Protein AF-A0A284VRH8-F1 (afdb_monomer)

pLDDT: mean 70.2, std 10.09, range [35.56, 86.25]

Mean predicted aligned error: 10.74 Å

Organism: NCBI:txid1392998

Solvent-accessible surface area (backbone atoms only — not comparable to full-atom values): 6875 Å² total; per-residue (Å²): 135,78,77,68,53,61,48,53,57,30,48,76,72,78,40,85,65,88,76,63,62,68,57,51,51,51,40,68,71,42,63,60,55,8,51,83,79,34,93,58,84,58,12,52,61,47,19,52,50,53,34,42,78,73,73,40,31,80,77,48,78,69,37,72,64,41,56,52,51,53,54,49,52,71,30,45,58,93,94,44,79,58,50,72,66,58,45,54,50,53,42,54,77,69,66,55,55,65,73,58,56,47,50,56,52,52,52,52,52,56,55,50,67,74,77,107

Sequence (116 aa):
MRLLEINWCAQKRGTSIRVDVDAVFSGGLLHDIGRSKTHGIDHAVKGAGIALENGLGEKIVNINEEKVVAHADNLVSGSRVGTMDELLLTLREKLFDEKIIKRFIELNNEINSMIC

InterPro domains:
  IPR003607 HD/PDEase domain [cd00077] (19-102)
  IPR006674 HD domain [PF01966] (14-68)
  IPR006675 HDIG domain [TIGR00277] (12-67)

Foldseek 3Di:
DPPPVPQVVQVVVVHGDDDDVVLVVVLVVQCQVLVVPDPDPCSNVSSLVVCVVVVNNVVRVPDLSNLVVVLQVLQDDPPDGHDLVVSLVVCVVVVHDVVVNVVNVVSVVVVVVVVD

Radius of gyration: 15.2 Å; Cα contacts (8 Å, |Δi|>4): 83; chains: 1; bounding box: 35×26×40 Å

Structure (mmCIF, N/CA/C/O backbone):
data_AF-A0A284VRH8-F1
#
_entry.id   AF-A0A284VRH8-F1
#
loop_
_atom_site.group_PDB
_atom_site.id
_atom_site.type_symbol
_atom_site.label_atom_id
_atom_site.label_alt_id
_atom_site.label_comp_id
_atom_site.label_asym_id
_atom_site.label_entity_id
_atom_site.label_seq_id
_atom_site.pdbx_PDB_ins_code
_atom_site.Cartn_x
_atom_site.Cartn_y
_atom_site.Cartn_z
_atom_site.occupancy
_atom_site.B_iso_or_equiv
_atom_site.auth_seq_id
_ato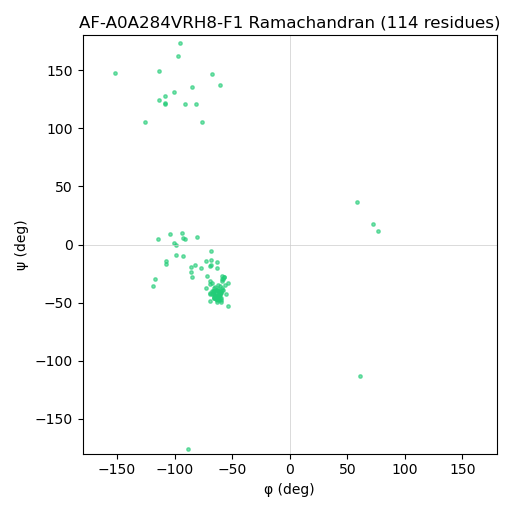m_site.auth_comp_id
_atom_site.auth_asym_id
_atom_site.auth_atom_id
_atom_site.pdbx_PDB_model_num
ATOM 1 N N . MET A 1 1 ? -2.422 12.516 -21.074 1.00 35.56 1 MET A N 1
ATOM 2 C CA . MET A 1 1 ? -2.430 11.037 -21.086 1.00 35.56 1 MET A CA 1
ATOM 3 C C . MET A 1 1 ? -0.990 10.559 -20.886 1.00 35.56 1 MET A C 1
ATOM 5 O O . MET A 1 1 ? -0.212 10.621 -21.822 1.00 35.56 1 MET A O 1
ATOM 9 N N . ARG A 1 2 ? -0.598 10.226 -19.644 1.00 44.06 2 ARG A N 1
ATOM 10 C CA . ARG A 1 2 ? 0.796 9.944 -19.213 1.00 44.06 2 ARG A CA 1
ATOM 11 C C . ARG A 1 2 ? 1.210 8.459 -19.305 1.00 44.06 2 ARG A C 1
ATOM 13 O O . ARG A 1 2 ? 2.313 8.108 -18.915 1.00 44.06 2 ARG A O 1
ATOM 20 N N . LEU A 1 3 ? 0.344 7.591 -19.834 1.00 43.62 3 LEU A N 1
ATOM 21 C CA . LEU A 1 3 ? 0.571 6.138 -19.903 1.00 43.62 3 LEU A CA 1
ATOM 22 C C . LEU A 1 3 ? 1.682 5.721 -20.893 1.00 43.62 3 LEU A C 1
ATOM 24 O O . LEU A 1 3 ? 2.220 4.627 -20.773 1.00 43.62 3 LEU A O 1
ATOM 28 N N . LEU A 1 4 ? 2.059 6.586 -21.845 1.00 46.09 4 LEU A N 1
ATOM 29 C CA . LEU A 1 4 ? 3.041 6.267 -22.893 1.00 46.09 4 LEU A CA 1
ATOM 30 C C 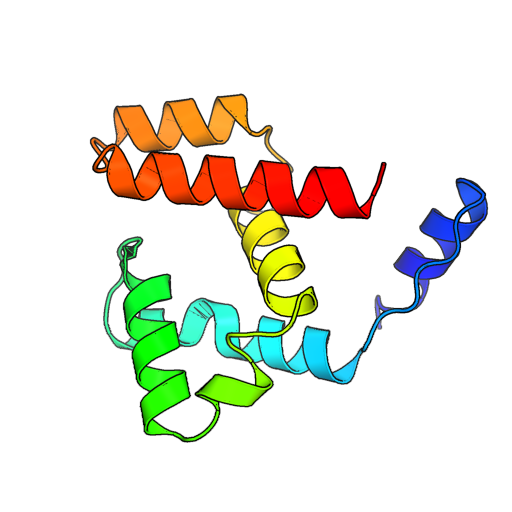. LEU A 1 4 ? 4.509 6.291 -22.422 1.00 46.09 4 LEU A C 1
ATOM 32 O O . LEU A 1 4 ? 5.349 5.670 -23.069 1.00 46.09 4 LEU A O 1
ATOM 36 N N . GLU A 1 5 ? 4.844 6.952 -21.308 1.00 57.81 5 GLU A N 1
ATOM 37 C CA . GLU A 1 5 ? 6.256 7.115 -20.919 1.00 57.81 5 GLU A CA 1
ATOM 38 C C . GLU A 1 5 ? 6.841 5.935 -20.135 1.00 57.81 5 GLU A C 1
ATOM 40 O O . GLU A 1 5 ? 8.034 5.670 -20.246 1.00 57.81 5 GLU A O 1
ATOM 45 N N . ILE A 1 6 ? 6.035 5.177 -19.384 1.00 61.59 6 ILE A N 1
ATOM 46 C CA . ILE A 1 6 ? 6.553 4.098 -18.520 1.00 61.59 6 ILE A CA 1
ATOM 47 C C . ILE A 1 6 ? 7.178 2.976 -19.357 1.00 61.59 6 ILE A C 1
ATOM 49 O O . ILE A 1 6 ? 8.294 2.540 -19.079 1.00 61.59 6 ILE A O 1
ATOM 53 N N . ASN A 1 7 ? 6.490 2.540 -20.416 1.00 59.91 7 ASN A N 1
ATOM 54 C CA . ASN A 1 7 ? 6.990 1.473 -21.284 1.00 59.91 7 ASN A CA 1
ATOM 55 C C . ASN A 1 7 ? 8.206 1.938 -22.106 1.00 59.91 7 ASN A C 1
ATOM 57 O O . ASN A 1 7 ? 9.147 1.181 -22.325 1.00 59.91 7 ASN A O 1
ATOM 61 N N . TRP A 1 8 ? 8.233 3.216 -22.491 1.00 63.22 8 TRP A N 1
ATOM 62 C CA . TRP A 1 8 ? 9.390 3.826 -23.145 1.00 63.22 8 TRP A CA 1
ATOM 63 C C . TRP A 1 8 ? 10.620 3.883 -22.217 1.00 63.22 8 TRP A C 1
ATOM 65 O O . TRP A 1 8 ? 11.724 3.508 -22.618 1.00 63.22 8 TRP A O 1
ATOM 75 N N . CYS A 1 9 ? 10.430 4.275 -20.953 1.00 64.06 9 CYS A N 1
ATOM 76 C CA . CYS A 1 9 ? 11.470 4.266 -19.920 1.00 64.06 9 CYS A CA 1
ATOM 77 C C . CYS A 1 9 ? 11.981 2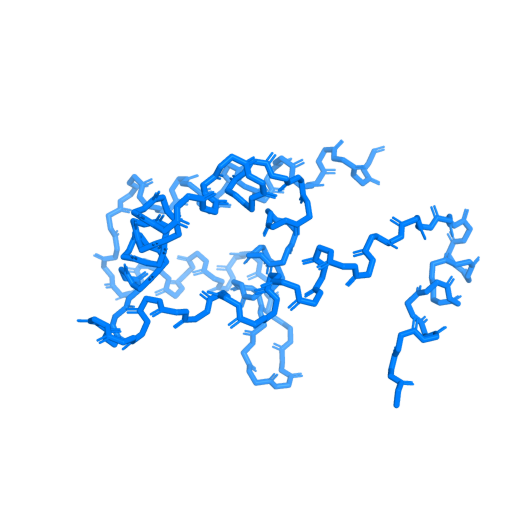.851 -19.609 1.00 64.06 9 CYS A C 1
ATOM 79 O O . CYS A 1 9 ? 13.184 2.665 -19.424 1.00 64.06 9 CYS A O 1
ATOM 81 N N . ALA A 1 10 ? 11.093 1.855 -19.581 1.00 65.25 10 ALA A N 1
ATOM 82 C CA . ALA A 1 10 ? 11.466 0.453 -19.422 1.00 65.25 10 ALA A CA 1
ATOM 83 C C . ALA A 1 10 ? 12.331 -0.037 -20.592 1.00 65.25 10 ALA A C 1
ATOM 85 O O . ALA A 1 10 ? 13.434 -0.543 -20.383 1.00 65.25 10 ALA A O 1
ATOM 86 N N . GLN A 1 11 ? 11.895 0.218 -21.831 1.00 68.69 11 GLN A N 1
ATOM 87 C CA . GLN A 1 11 ? 12.626 -0.187 -23.035 1.00 68.69 11 GLN A CA 1
ATOM 88 C C . GLN A 1 11 ? 14.034 0.415 -23.094 1.00 68.69 11 GLN A C 1
ATOM 90 O O . GLN A 1 11 ? 14.988 -0.276 -23.446 1.00 68.69 11 GLN A O 1
ATOM 95 N N . LYS A 1 12 ? 14.200 1.680 -22.682 1.00 74.81 12 LYS A N 1
ATOM 96 C CA . LYS A 1 12 ? 15.513 2.340 -22.547 1.00 74.81 12 LYS A CA 1
ATOM 97 C C . LYS A 1 12 ? 16.463 1.623 -21.578 1.00 74.81 12 LYS A C 1
ATOM 99 O O . LYS A 1 12 ? 17.674 1.747 -21.735 1.00 74.81 12 LYS A O 1
ATOM 104 N N . ARG A 1 13 ? 15.933 0.895 -20.591 1.00 73.31 13 ARG A N 1
ATOM 105 C CA . ARG A 1 13 ? 16.693 0.089 -19.619 1.00 73.31 13 ARG A CA 1
ATOM 106 C C . ARG A 1 13 ? 16.864 -1.374 -20.050 1.00 73.31 13 ARG A C 1
ATOM 108 O O . ARG A 1 13 ? 17.397 -2.164 -19.282 1.00 73.31 13 ARG A O 1
ATOM 115 N N . GLY A 1 14 ? 16.436 -1.734 -21.262 1.00 70.31 14 GLY A N 1
ATOM 116 C CA . GLY A 1 14 ? 16.512 -3.103 -21.776 1.00 70.31 14 GLY A CA 1
ATOM 117 C C . GLY A 1 14 ? 15.442 -4.040 -21.212 1.00 70.31 14 GLY A C 1
ATOM 118 O O . GLY A 1 14 ? 15.531 -5.248 -21.410 1.00 70.31 14 GLY A O 1
ATOM 119 N N . THR A 1 15 ? 14.429 -3.50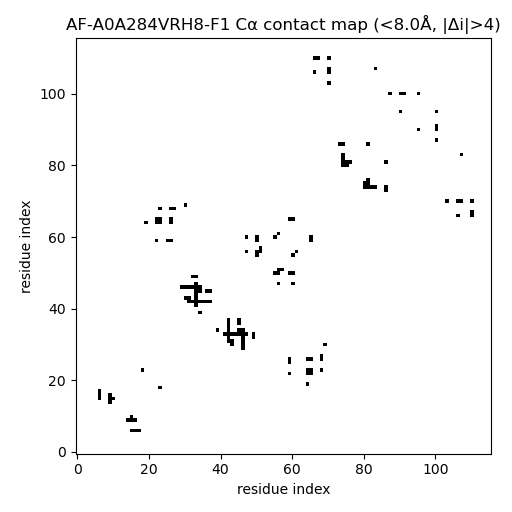7 -20.526 1.00 60.75 15 THR A N 1
ATOM 120 C CA . THR A 1 15 ? 13.324 -4.284 -19.962 1.00 60.75 15 THR A CA 1
ATOM 121 C C . THR A 1 15 ? 12.012 -3.947 -20.663 1.00 60.75 15 THR A C 1
ATOM 123 O O . THR A 1 15 ? 11.793 -2.838 -21.142 1.00 60.75 15 THR A O 1
ATOM 126 N N . SER A 1 16 ? 11.105 -4.917 -20.750 1.00 62.16 16 SER A N 1
ATOM 127 C CA . SER A 1 16 ? 9.733 -4.678 -21.201 1.00 62.16 16 SER A CA 1
ATOM 128 C C . SER A 1 16 ? 8.793 -4.915 -20.034 1.00 62.16 16 SER A C 1
ATOM 130 O O . SER A 1 16 ? 8.801 -6.007 -19.469 1.00 62.16 16 SER A O 1
ATOM 132 N N . ILE A 1 17 ? 7.976 -3.921 -19.694 1.00 64.75 17 ILE A N 1
ATOM 133 C CA . ILE A 1 17 ? 6.995 -4.046 -18.616 1.00 64.75 17 ILE A CA 1
ATOM 134 C C . ILE A 1 17 ? 5.616 -4.113 -19.263 1.00 64.75 17 ILE A C 1
ATOM 136 O O . ILE A 1 17 ? 5.211 -3.197 -19.982 1.00 64.75 17 ILE A O 1
ATOM 140 N N . ARG A 1 18 ? 4.891 -5.206 -19.021 1.00 61.41 18 ARG A N 1
ATOM 141 C CA . ARG A 1 18 ? 3.452 -5.239 -19.286 1.00 61.41 18 ARG A CA 1
ATOM 142 C C . ARG A 1 18 ? 2.755 -4.578 -18.109 1.00 61.41 18 ARG A C 1
ATOM 144 O O . ARG A 1 18 ? 2.917 -5.021 -16.981 1.00 61.41 18 ARG A O 1
ATOM 151 N N . VAL A 1 19 ? 2.016 -3.513 -18.392 1.00 64.75 19 VAL A N 1
ATOM 152 C CA . VAL A 1 19 ? 1.218 -2.797 -17.398 1.00 64.75 19 VAL A CA 1
ATOM 153 C C . VAL A 1 19 ? -0.244 -3.101 -17.677 1.00 64.75 19 VAL A C 1
ATOM 155 O O . VAL A 1 19 ? -0.725 -2.819 -18.777 1.00 64.75 19 VAL A O 1
ATOM 158 N N . ASP A 1 20 ? -0.938 -3.666 -16.694 1.00 67.88 20 ASP A N 1
ATOM 159 C CA . ASP A 1 20 ? -2.394 -3.755 -16.717 1.00 67.88 20 ASP A CA 1
ATOM 160 C C . ASP A 1 20 ? -2.976 -2.374 -16.379 1.00 67.88 20 ASP A C 1
ATOM 162 O O . ASP A 1 20 ? -2.907 -1.887 -15.248 1.00 67.88 20 ASP A O 1
ATOM 166 N N . VAL A 1 21 ? -3.489 -1.695 -17.404 1.00 63.09 21 VAL A N 1
ATOM 167 C CA . VAL A 1 21 ? -3.990 -0.320 -17.288 1.00 63.09 21 VAL A CA 1
ATOM 168 C C . VAL A 1 21 ? -5.274 -0.261 -16.459 1.00 63.09 21 VAL A C 1
ATOM 170 O O . VAL A 1 21 ? -5.481 0.723 -15.749 1.00 63.09 21 VAL A O 1
ATOM 173 N N . ASP A 1 22 ? -6.100 -1.306 -16.500 1.00 56.91 22 ASP A N 1
ATOM 174 C CA . ASP A 1 22 ? -7.356 -1.360 -15.753 1.00 56.91 22 ASP A CA 1
ATOM 175 C C . ASP A 1 22 ? -7.080 -1.545 -14.257 1.00 56.91 22 ASP A C 1
ATOM 177 O O . ASP A 1 22 ? -7.726 -0.906 -13.417 1.00 56.91 22 ASP A O 1
ATOM 181 N N . ALA A 1 23 ? -6.061 -2.340 -13.917 1.00 60.84 23 ALA A N 1
ATOM 182 C CA . ALA A 1 23 ? -5.565 -2.480 -12.552 1.00 60.84 23 ALA A CA 1
ATOM 183 C C . ALA A 1 23 ? -4.969 -1.168 -12.017 1.00 60.84 23 ALA A C 1
ATOM 185 O O . ALA A 1 23 ? -5.315 -0.744 -10.917 1.00 60.84 23 ALA A O 1
ATOM 186 N N . VAL A 1 24 ? -4.134 -0.474 -12.803 1.00 62.91 24 VAL A N 1
ATOM 187 C CA . VAL A 1 24 ? -3.567 0.834 -12.416 1.00 62.91 24 VAL A CA 1
ATOM 188 C C . VAL A 1 24 ? -4.664 1.876 -12.210 1.00 62.91 24 VAL A C 1
ATOM 190 O O . VAL A 1 24 ? -4.626 2.636 -11.243 1.00 62.91 24 VAL A O 1
ATOM 193 N N . PHE A 1 25 ? -5.652 1.916 -13.103 1.00 57.53 25 PHE A N 1
ATOM 194 C CA . PHE A 1 25 ? -6.778 2.835 -12.992 1.00 57.53 25 PHE A CA 1
ATOM 195 C C . PHE A 1 25 ? -7.621 2.548 -11.744 1.00 57.53 25 PHE A C 1
ATOM 197 O O . PHE A 1 25 ? -7.913 3.465 -10.975 1.00 57.53 25 PHE A O 1
ATOM 204 N N . SER A 1 26 ? -7.956 1.279 -11.504 1.00 58.56 26 SER A N 1
ATOM 205 C CA . SER A 1 26 ? -8.737 0.856 -10.338 1.00 58.56 26 SER A CA 1
ATOM 206 C C . SER A 1 26 ? -7.976 1.083 -9.029 1.00 58.56 26 SER A C 1
ATOM 208 O O . SER A 1 26 ? -8.542 1.623 -8.081 1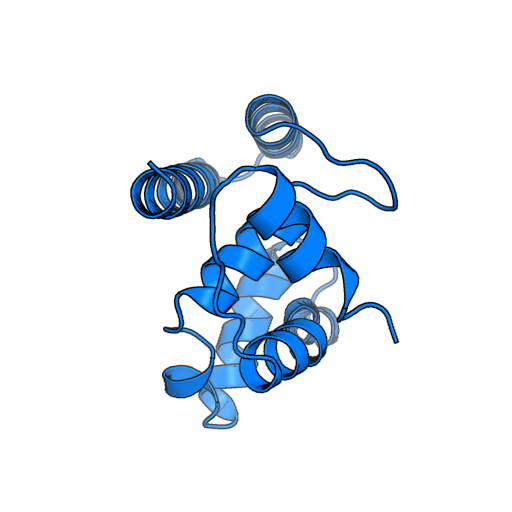.00 58.56 26 SER A O 1
ATOM 210 N N . GLY A 1 27 ? -6.682 0.753 -8.993 1.00 66.50 27 GLY A N 1
ATOM 211 C CA . GLY A 1 27 ? -5.799 0.995 -7.854 1.00 66.50 27 GLY A CA 1
ATOM 212 C C . GLY A 1 27 ? -5.658 2.485 -7.550 1.00 66.50 27 GLY A C 1
ATOM 213 O O . GLY A 1 27 ? -5.867 2.901 -6.418 1.00 66.50 27 GLY A O 1
ATOM 214 N N . GLY A 1 28 ? -5.424 3.325 -8.562 1.00 63.03 28 GLY A N 1
ATOM 215 C CA . GLY A 1 28 ? -5.370 4.778 -8.388 1.00 63.03 28 GLY A CA 1
ATOM 216 C C . GLY A 1 28 ? -6.689 5.377 -7.885 1.00 63.03 28 GLY A C 1
ATOM 217 O O . GLY A 1 28 ? -6.669 6.247 -7.017 1.00 63.03 28 GLY A O 1
ATOM 218 N N . LEU A 1 29 ? -7.833 4.890 -8.377 1.00 58.59 29 LEU A N 1
ATOM 219 C CA . LEU A 1 29 ? -9.155 5.349 -7.944 1.00 58.59 29 LEU A CA 1
ATOM 220 C C . LEU A 1 29 ? -9.465 4.966 -6.488 1.00 58.59 29 LEU A C 1
ATOM 222 O O . LEU A 1 29 ? -10.161 5.708 -5.796 1.00 58.59 29 LEU A O 1
ATOM 226 N N . LEU A 1 30 ? -8.969 3.813 -6.032 1.00 65.00 30 LEU A N 1
ATOM 227 C CA . LEU A 1 30 ? -9.367 3.212 -4.759 1.00 65.00 30 LEU A CA 1
ATOM 228 C C . LEU A 1 30 ? -8.308 3.287 -3.654 1.00 65.00 30 LEU A C 1
ATOM 230 O O . LEU A 1 30 ? -8.685 3.090 -2.501 1.00 65.00 30 LEU A O 1
ATOM 234 N N . HIS A 1 31 ? -7.038 3.601 -3.952 1.00 73.69 31 HIS A N 1
ATOM 235 C CA . HIS A 1 31 ? -5.940 3.550 -2.965 1.00 73.69 31 HIS A CA 1
ATOM 236 C C . HIS A 1 31 ? -6.231 4.367 -1.696 1.00 73.69 31 HIS A C 1
ATOM 238 O O . HIS A 1 31 ? -5.888 3.957 -0.591 1.00 73.69 31 HIS A O 1
ATOM 244 N N . ASP A 1 32 ? -6.963 5.470 -1.848 1.00 75.88 32 ASP A N 1
ATOM 245 C CA . ASP A 1 32 ? -7.311 6.389 -0.769 1.00 75.88 32 ASP A CA 1
ATOM 246 C C . ASP A 1 32 ? -8.769 6.259 -0.280 1.00 75.88 32 ASP A C 1
ATOM 248 O O . ASP A 1 32 ? -9.223 7.065 0.534 1.00 75.88 32 ASP A O 1
ATOM 252 N N . ILE A 1 33 ? -9.539 5.246 -0.707 1.00 73.25 33 ILE A N 1
ATOM 253 C CA . ILE A 1 33 ? -10.971 5.119 -0.350 1.00 73.25 33 ILE A CA 1
ATOM 254 C C . ILE A 1 33 ? -11.209 5.041 1.166 1.00 73.25 33 ILE A C 1
ATOM 256 O O . ILE A 1 33 ? -12.225 5.524 1.679 1.00 73.25 33 ILE A O 1
ATOM 260 N N . GLY A 1 34 ? -10.249 4.504 1.922 1.00 78.81 34 GLY A N 1
ATOM 261 C CA . GLY A 1 34 ? -10.316 4.474 3.380 1.00 78.81 34 GLY A CA 1
ATOM 262 C C . GLY A 1 34 ? -10.194 5.844 4.047 1.00 78.81 34 GLY A C 1
ATOM 263 O O . GLY A 1 34 ? -10.580 5.973 5.212 1.00 78.81 34 GLY A O 1
ATOM 264 N N . ARG A 1 35 ? -9.768 6.890 3.319 1.00 81.94 35 ARG A N 1
ATOM 265 C CA . ARG A 1 35 ? -9.782 8.274 3.818 1.00 81.94 35 ARG A CA 1
ATOM 266 C C . ARG A 1 35 ? -11.186 8.787 4.120 1.00 81.94 35 ARG A C 1
ATOM 268 O O . ARG A 1 35 ? -11.355 9.672 4.950 1.00 81.94 35 ARG A O 1
ATOM 275 N N . SER A 1 36 ? -12.208 8.159 3.535 1.00 82.12 36 SER A N 1
ATOM 276 C CA . SER A 1 36 ? -13.614 8.393 3.890 1.00 82.12 36 SER A CA 1
ATOM 277 C C . SER A 1 36 ? -13.965 8.003 5.336 1.00 82.12 36 SER A C 1
ATOM 279 O O . SER A 1 36 ? -15.026 8.386 5.830 1.00 82.12 36 SER A O 1
ATOM 281 N N . LYS A 1 37 ? -13.106 7.230 6.019 1.00 85.06 37 LYS A N 1
ATOM 282 C CA . LYS A 1 37 ? -13.318 6.744 7.394 1.00 85.06 37 LYS A CA 1
ATOM 283 C C . LYS A 1 37 ? -12.284 7.255 8.391 1.00 85.06 37 LYS A C 1
ATOM 285 O O . LYS A 1 37 ? -12.605 7.377 9.568 1.00 85.06 37 LYS A O 1
ATOM 290 N N . THR A 1 38 ? -11.062 7.528 7.949 1.00 84.38 38 THR A N 1
ATOM 291 C CA . THR A 1 38 ? -9.957 7.959 8.815 1.00 84.38 38 THR A CA 1
ATOM 292 C C . THR A 1 38 ? -8.969 8.821 8.041 1.00 84.38 38 THR A C 1
ATOM 294 O O . THR A 1 38 ? -8.743 8.604 6.861 1.00 84.38 38 THR A O 1
ATOM 297 N N . HIS A 1 39 ? -8.336 9.778 8.711 1.00 81.62 39 HIS A N 1
ATOM 298 C CA . HIS A 1 39 ? -7.281 10.604 8.115 1.00 81.62 39 HIS A CA 1
ATOM 299 C C . HIS A 1 39 ? -5.869 10.103 8.482 1.00 81.62 39 HIS A C 1
ATOM 301 O O . HIS A 1 39 ? -4.878 10.702 8.066 1.00 81.62 39 HIS A O 1
ATOM 307 N N . GLY A 1 40 ? -5.777 9.024 9.271 1.00 76.31 40 GLY A N 1
ATOM 308 C CA . GLY A 1 40 ? -4.530 8.384 9.694 1.00 76.31 40 GLY A CA 1
ATOM 309 C C . GLY A 1 40 ? -4.040 7.317 8.714 1.00 76.31 40 GLY A C 1
ATOM 310 O O . GLY A 1 40 ? -4.621 7.104 7.652 1.00 76.31 40 GLY A O 1
ATOM 311 N N . ILE A 1 41 ? -2.955 6.615 9.056 1.00 73.81 41 ILE A N 1
ATOM 312 C CA . ILE A 1 41 ? -2.389 5.565 8.181 1.00 73.81 41 ILE A CA 1
ATOM 313 C C . I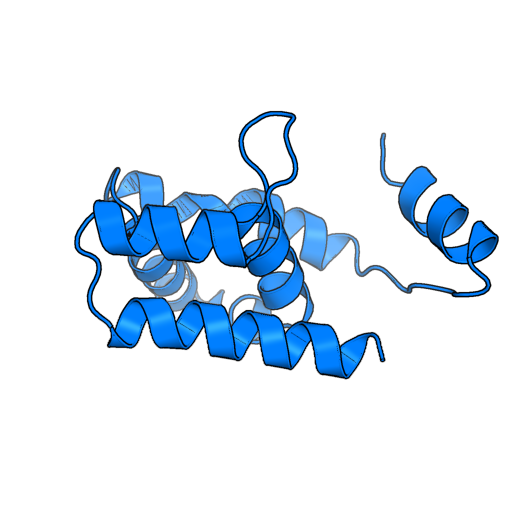LE A 1 41 ? -3.300 4.341 8.059 1.00 73.81 41 ILE A C 1
ATOM 315 O O . ILE A 1 41 ? -3.140 3.518 7.164 1.00 73.81 41 ILE A O 1
ATOM 319 N N . ASP A 1 42 ? -4.246 4.203 8.985 1.00 76.69 42 ASP A N 1
ATOM 320 C CA . ASP A 1 42 ? -5.219 3.123 9.015 1.00 76.69 42 ASP A CA 1
ATOM 321 C C . ASP A 1 42 ? -6.221 3.215 7.855 1.00 76.69 42 ASP A C 1
ATOM 323 O O . ASP A 1 42 ? -6.991 2.275 7.653 1.00 76.69 42 ASP A O 1
ATOM 327 N N . HIS A 1 43 ? -6.175 4.285 7.046 1.00 78.75 43 HIS A N 1
ATOM 328 C CA . HIS A 1 43 ? -6.961 4.405 5.820 1.00 78.75 43 HIS A CA 1
ATOM 329 C C . HIS A 1 43 ? -6.693 3.239 4.867 1.00 78.75 43 HIS A C 1
ATOM 331 O O . HIS A 1 43 ? -7.639 2.751 4.269 1.00 78.75 43 HIS A O 1
ATOM 337 N N . ALA A 1 44 ? -5.473 2.704 4.790 1.00 73.31 44 ALA A N 1
ATOM 338 C CA . ALA A 1 44 ? -5.205 1.523 3.968 1.00 73.31 44 ALA A CA 1
ATOM 339 C C . ALA A 1 44 ? -6.006 0.298 4.456 1.00 73.31 44 ALA A C 1
ATOM 341 O O . ALA A 1 44 ? -6.665 -0.389 3.679 1.00 73.31 44 ALA A O 1
ATOM 342 N N . VAL A 1 45 ? -6.039 0.066 5.775 1.00 77.00 45 VAL A N 1
ATOM 343 C CA . VAL A 1 45 ? -6.775 -1.057 6.386 1.00 77.00 45 VAL A CA 1
ATOM 344 C C . VAL A 1 45 ? -8.288 -0.865 6.260 1.00 77.00 45 VAL A C 1
ATOM 346 O O . VAL A 1 45 ? -9.013 -1.804 5.935 1.00 77.00 45 VAL A O 1
ATOM 349 N N . LYS A 1 46 ? -8.783 0.357 6.494 1.00 79.88 46 LYS A N 1
ATOM 350 C CA . LYS A 1 46 ? -10.200 0.697 6.301 1.00 79.88 46 LYS A CA 1
ATOM 351 C C . LYS A 1 46 ? -10.601 0.616 4.830 1.00 79.88 46 LYS A C 1
ATOM 353 O O . LYS A 1 46 ? -11.694 0.146 4.538 1.00 79.88 46 LYS A O 1
ATOM 358 N N . GLY A 1 47 ? -9.717 1.025 3.925 1.00 79.81 47 GLY A N 1
ATOM 359 C CA . GLY A 1 47 ? -9.900 0.953 2.481 1.00 79.81 47 GLY A CA 1
ATOM 360 C C . GLY A 1 47 ? -10.029 -0.486 1.997 1.00 79.81 47 GLY A C 1
ATOM 361 O O . GLY A 1 47 ? -10.997 -0.803 1.311 1.00 79.81 47 GLY A O 1
ATOM 362 N N . ALA A 1 48 ? -9.145 -1.378 2.455 1.00 76.19 48 ALA A N 1
ATOM 363 C CA . ALA A 1 48 ? -9.237 -2.812 2.179 1.00 76.19 48 ALA A CA 1
ATOM 364 C C . ALA A 1 48 ? -10.553 -3.425 2.698 1.00 76.19 48 ALA A C 1
ATOM 366 O O . ALA A 1 48 ? -11.193 -4.207 1.998 1.00 76.19 48 ALA A O 1
ATOM 367 N N . GLY A 1 49 ? -10.999 -3.026 3.896 1.00 76.88 49 GLY A N 1
ATOM 368 C CA . GLY A 1 49 ? -12.304 -3.423 4.438 1.00 76.88 49 GLY A CA 1
ATOM 369 C C . GLY A 1 49 ? -13.474 -2.988 3.549 1.00 76.88 49 GLY A C 1
ATOM 370 O O . GLY A 1 49 ? -14.311 -3.813 3.196 1.00 76.88 49 GLY A O 1
ATOM 371 N N . ILE A 1 50 ? -13.489 -1.725 3.107 1.00 76.31 50 ILE A N 1
ATOM 372 C CA . ILE A 1 50 ? -14.510 -1.196 2.186 1.00 76.31 50 ILE A CA 1
ATOM 373 C C . ILE A 1 50 ? -14.484 -1.953 0.851 1.00 76.31 50 ILE A C 1
ATOM 375 O O . ILE A 1 50 ? -15.539 -2.292 0.317 1.00 76.31 50 ILE A O 1
ATOM 379 N N . ALA A 1 51 ? -13.301 -2.247 0.310 1.00 73.81 51 ALA A N 1
ATOM 380 C CA . ALA A 1 51 ? -13.170 -3.013 -0.925 1.00 73.81 51 ALA A CA 1
ATOM 381 C C . ALA A 1 51 ? -13.759 -4.428 -0.777 1.00 73.81 51 ALA A C 1
ATOM 383 O O . ALA A 1 51 ? -14.519 -4.872 -1.637 1.00 73.81 51 ALA A O 1
ATOM 384 N N . LEU A 1 52 ? -13.478 -5.116 0.332 1.00 74.56 52 LEU A N 1
ATOM 385 C CA . LEU A 1 52 ? -14.051 -6.431 0.637 1.00 74.56 52 LEU A CA 1
ATOM 386 C C . LEU A 1 52 ? -15.580 -6.376 0.767 1.00 74.56 52 LEU A C 1
ATOM 388 O O . LEU A 1 52 ? -16.270 -7.169 0.128 1.00 74.56 52 LEU A O 1
ATOM 392 N N . GLU A 1 53 ? -16.107 -5.415 1.529 1.00 79.25 53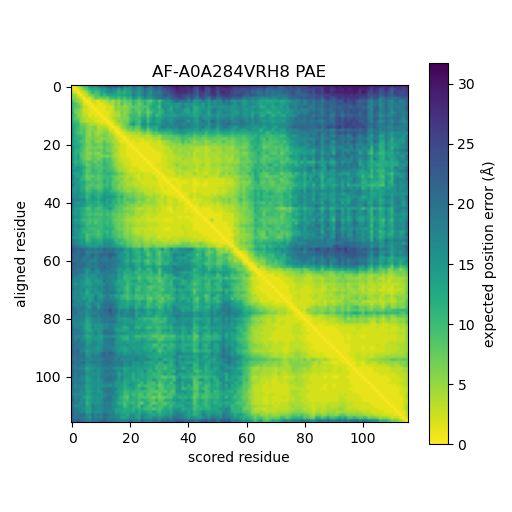 GLU A N 1
ATOM 393 C CA . GLU A 1 53 ? -17.552 -5.221 1.735 1.00 79.25 53 GLU A CA 1
ATOM 394 C C . GLU A 1 53 ? -18.313 -4.973 0.424 1.00 79.25 53 GLU A C 1
ATOM 396 O O . GLU A 1 53 ? -19.465 -5.378 0.290 1.00 79.25 53 GLU A O 1
ATOM 401 N N . ASN A 1 54 ? -17.665 -4.349 -0.562 1.00 74.56 54 ASN A N 1
ATOM 402 C CA . ASN A 1 54 ? -18.252 -4.056 -1.871 1.00 74.56 54 ASN A CA 1
ATOM 403 C C . ASN A 1 54 ? -17.964 -5.138 -2.931 1.00 74.56 54 ASN A C 1
ATOM 405 O O . ASN A 1 54 ? -18.224 -4.923 -4.114 1.00 74.56 54 ASN A O 1
ATOM 409 N N . GLY A 1 55 ? -17.418 -6.297 -2.539 1.00 73.81 55 GLY A N 1
ATOM 410 C CA . GLY A 1 55 ? -17.119 -7.400 -3.461 1.00 73.81 55 GLY A CA 1
ATOM 411 C C . GLY A 1 55 ? -15.924 -7.146 -4.389 1.00 73.81 55 GLY A C 1
ATOM 412 O O . GLY A 1 55 ? -15.764 -7.832 -5.395 1.00 73.81 55 GLY A O 1
ATOM 413 N N . LEU A 1 56 ? -15.076 -6.168 -4.060 1.00 66.81 56 LEU A N 1
ATOM 414 C CA . LEU A 1 56 ? -13.864 -5.807 -4.806 1.00 66.81 56 LEU A CA 1
ATOM 415 C C . LEU A 1 56 ? -12.610 -6.531 -4.277 1.00 66.81 56 LEU A C 1
ATOM 417 O O . LEU A 1 56 ? -11.560 -6.495 -4.916 1.00 66.81 56 LEU A O 1
ATOM 421 N N . GLY A 1 57 ? -12.723 -7.204 -3.127 1.00 58.84 57 GLY A N 1
ATOM 422 C CA . GLY A 1 57 ? -11.610 -7.787 -2.373 1.00 58.84 57 GLY A CA 1
ATOM 423 C C . GLY A 1 57 ? -10.705 -8.731 -3.164 1.00 58.84 57 GLY A C 1
ATOM 424 O O . GLY A 1 57 ? -9.504 -8.514 -3.219 1.00 58.84 57 GLY A O 1
ATOM 425 N N . GLU A 1 58 ? -11.245 -9.748 -3.835 1.00 57.06 58 GLU A N 1
ATOM 426 C CA . GLU A 1 58 ? -10.394 -10.720 -4.545 1.00 57.06 58 GLU A CA 1
ATOM 427 C C . GLU A 1 58 ? -9.736 -10.155 -5.809 1.00 57.06 58 GLU A C 1
ATOM 429 O O . GLU A 1 58 ? -8.666 -10.612 -6.205 1.00 57.06 58 GLU A O 1
ATOM 434 N N . LYS A 1 59 ? -10.357 -9.151 -6.437 1.00 54.78 59 LYS A N 1
ATOM 435 C CA . LYS A 1 59 ? -9.889 -8.571 -7.702 1.00 54.78 59 LYS A CA 1
ATOM 436 C C . LYS A 1 59 ? -8.844 -7.473 -7.515 1.00 54.78 59 LYS A C 1
ATOM 438 O O . LYS A 1 59 ? -8.106 -7.198 -8.452 1.00 54.78 59 LYS A O 1
ATOM 443 N N . ILE A 1 60 ? -8.825 -6.833 -6.346 1.00 56.38 60 ILE A N 1
ATOM 444 C CA . ILE A 1 60 ? -8.014 -5.636 -6.086 1.00 56.38 60 ILE A CA 1
ATOM 445 C C . ILE A 1 60 ? -6.998 -5.871 -4.966 1.00 56.38 60 ILE A C 1
ATOM 447 O O . ILE A 1 60 ? -5.883 -5.398 -5.102 1.00 56.38 60 ILE A O 1
ATOM 451 N N . VAL A 1 61 ? -7.331 -6.653 -3.929 1.00 56.38 61 VAL A N 1
ATOM 452 C CA . VAL A 1 61 ? -6.474 -6.830 -2.733 1.00 56.38 61 VAL A CA 1
ATOM 453 C C . VAL A 1 61 ? -5.357 -7.872 -2.937 1.00 56.38 61 VAL A C 1
ATOM 455 O O . VAL A 1 61 ? -4.399 -7.946 -2.172 1.00 56.38 61 VAL A O 1
ATOM 458 N N . ASN A 1 62 ? -5.480 -8.725 -3.959 1.00 56.88 62 ASN A N 1
ATOM 459 C CA . ASN A 1 62 ? -4.555 -9.842 -4.210 1.00 56.88 62 ASN A CA 1
ATOM 460 C C . ASN A 1 62 ? -3.740 -9.708 -5.503 1.00 56.88 62 ASN A C 1
ATOM 462 O O . ASN A 1 62 ? -3.008 -10.632 -5.859 1.00 56.88 62 ASN A O 1
ATOM 466 N N . ILE A 1 63 ? -3.857 -8.589 -6.218 1.00 60.84 63 ILE A N 1
ATOM 467 C CA . ILE A 1 63 ? -3.105 -8.370 -7.456 1.00 60.84 63 ILE A CA 1
ATOM 468 C C . ILE A 1 63 ? -1.712 -7.814 -7.136 1.00 60.84 63 ILE A C 1
ATOM 470 O O . ILE A 1 63 ? -1.555 -6.912 -6.311 1.00 60.84 63 ILE A O 1
ATOM 474 N N . ASN A 1 64 ? -0.684 -8.348 -7.800 1.00 60.00 64 ASN A N 1
ATOM 475 C CA . ASN A 1 64 ? 0.701 -7.879 -7.657 1.00 60.00 64 ASN A CA 1
ATOM 476 C C . ASN A 1 64 ? 0.816 -6.378 -7.982 1.00 60.00 64 ASN A C 1
ATOM 478 O O . ASN A 1 64 ? 1.656 -5.667 -7.442 1.00 60.00 64 ASN A O 1
ATOM 482 N N . GLU A 1 65 ? -0.072 -5.878 -8.832 1.00 63.25 65 GLU A N 1
ATOM 483 C CA . GLU A 1 65 ? -0.184 -4.492 -9.256 1.00 63.25 65 GLU A CA 1
ATOM 484 C C . GLU A 1 65 ? -0.602 -3.554 -8.113 1.00 63.25 65 GLU A C 1
ATOM 486 O O . GLU A 1 65 ? -0.041 -2.466 -7.995 1.00 63.25 65 GLU A O 1
ATOM 491 N N . GLU A 1 66 ? -1.524 -3.958 -7.232 1.00 67.50 66 GLU A N 1
ATOM 492 C CA . GLU A 1 66 ? -1.894 -3.157 -6.052 1.00 67.50 66 GLU A CA 1
ATOM 493 C C . GLU A 1 66 ? -0.712 -3.064 -5.087 1.00 67.50 66 GLU A C 1
ATOM 495 O O . GLU A 1 66 ? -0.408 -1.986 -4.581 1.00 67.50 66 GLU A O 1
ATOM 500 N N . LYS A 1 67 ? 0.031 -4.161 -4.911 1.00 68.44 67 LYS A N 1
ATOM 501 C CA . LYS A 1 67 ? 1.264 -4.174 -4.114 1.00 68.44 67 LYS A CA 1
ATOM 502 C C . LYS A 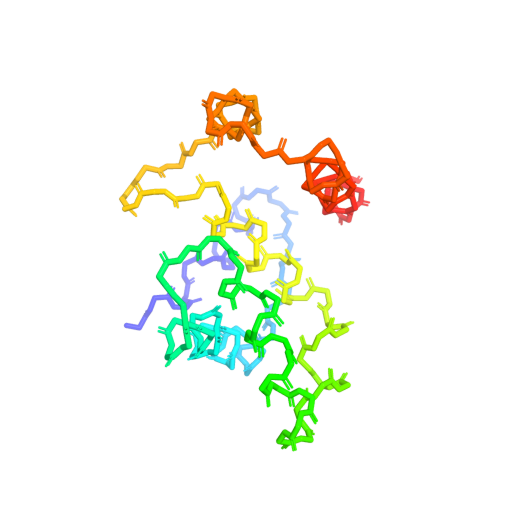1 67 ? 2.313 -3.210 -4.669 1.00 68.44 67 LYS A C 1
ATOM 504 O O . LYS A 1 67 ? 2.939 -2.487 -3.895 1.00 68.44 67 LYS A O 1
ATOM 509 N N . VAL A 1 68 ? 2.470 -3.150 -5.994 1.00 67.88 68 VAL A N 1
ATOM 510 C CA . VAL A 1 68 ? 3.360 -2.189 -6.669 1.00 67.88 68 VAL A CA 1
ATOM 511 C C . VAL A 1 68 ? 2.882 -0.750 -6.456 1.00 67.88 68 VAL A C 1
ATOM 513 O O . VAL A 1 68 ? 3.697 0.115 -6.139 1.00 67.88 68 VAL A O 1
ATOM 516 N N . VAL A 1 69 ? 1.580 -0.480 -6.594 1.00 73.12 69 VAL A N 1
ATOM 517 C CA . VAL A 1 69 ? 1.005 0.863 -6.393 1.00 73.12 69 VAL A CA 1
ATOM 518 C C . VAL A 1 69 ? 1.132 1.305 -4.937 1.00 73.12 69 VAL A C 1
ATOM 520 O O . VAL A 1 69 ? 1.593 2.414 -4.688 1.00 73.12 69 VAL A O 1
ATOM 523 N N . ALA A 1 70 ? 0.809 0.437 -3.979 1.00 73.31 70 ALA A N 1
ATOM 524 C CA . ALA A 1 70 ? 0.971 0.704 -2.555 1.00 73.31 70 ALA A CA 1
ATOM 525 C C . ALA A 1 70 ? 2.444 0.944 -2.202 1.00 73.31 70 ALA A C 1
ATOM 527 O O . ALA A 1 70 ? 2.764 1.873 -1.468 1.00 73.31 70 ALA A O 1
ATOM 528 N N . HIS A 1 71 ? 3.366 0.148 -2.749 1.00 71.38 71 HIS A N 1
ATOM 529 C CA . HIS A 1 71 ? 4.795 0.357 -2.534 1.00 71.38 71 HIS A CA 1
ATOM 530 C C . HIS A 1 71 ? 5.287 1.687 -3.128 1.00 71.38 71 HIS A C 1
ATOM 532 O O . HIS A 1 71 ? 6.066 2.387 -2.484 1.00 71.38 71 HIS A O 1
ATOM 538 N N . ALA A 1 72 ? 4.797 2.071 -4.310 1.00 70.62 72 ALA A N 1
ATOM 539 C CA . ALA A 1 72 ? 5.103 3.362 -4.916 1.00 70.62 72 ALA A CA 1
ATOM 540 C C . ALA A 1 72 ? 4.536 4.534 -4.097 1.00 70.62 72 ALA A C 1
ATOM 542 O O . ALA A 1 72 ? 5.263 5.487 -3.838 1.00 70.62 72 ALA A O 1
ATOM 543 N N . ASP A 1 73 ? 3.282 4.451 -3.648 1.00 75.00 73 ASP A N 1
ATOM 544 C CA . ASP A 1 73 ? 2.644 5.470 -2.804 1.00 75.00 73 ASP A CA 1
ATOM 545 C C . ASP A 1 73 ? 3.390 5.651 -1.475 1.00 75.00 73 ASP A C 1
ATOM 547 O O . ASP A 1 73 ? 3.730 6.765 -1.085 1.00 75.00 73 ASP A O 1
ATOM 551 N N . ASN A 1 74 ? 3.788 4.541 -0.846 1.00 76.06 74 ASN A N 1
ATOM 552 C CA . ASN A 1 74 ? 4.574 4.547 0.388 1.00 76.06 74 ASN A CA 1
ATOM 553 C C . ASN A 1 74 ? 5.910 5.298 0.257 1.00 76.06 74 ASN A C 1
ATOM 555 O O . ASN A 1 74 ? 6.415 5.835 1.244 1.00 76.06 74 ASN A O 1
ATOM 559 N N . LEU A 1 75 ? 6.500 5.320 -0.941 1.00 73.06 75 LEU A N 1
ATOM 560 C CA . LEU A 1 75 ? 7.783 5.966 -1.212 1.00 73.06 75 LEU A CA 1
ATOM 561 C C . LEU A 1 75 ? 7.636 7.361 -1.831 1.00 73.06 75 LEU A C 1
ATOM 563 O O . LEU A 1 75 ? 8.633 8.072 -1.941 1.00 73.06 75 LEU A O 1
ATOM 567 N N . VAL A 1 76 ? 6.439 7.792 -2.231 1.00 72.94 76 VAL A N 1
ATOM 568 C CA . VAL A 1 76 ? 6.229 9.082 -2.900 1.00 72.94 76 VAL A CA 1
ATOM 569 C C . VAL A 1 76 ? 5.519 10.061 -1.970 1.00 72.94 76 VAL A C 1
ATOM 571 O O . VAL A 1 76 ? 4.456 9.802 -1.426 1.00 72.94 76 VAL A O 1
ATOM 574 N N . SER A 1 77 ? 6.098 11.251 -1.815 1.00 65.75 77 SER A N 1
ATOM 575 C CA . SER A 1 77 ? 5.493 12.356 -1.072 1.00 65.75 77 SER A CA 1
ATOM 576 C C . SER A 1 77 ? 5.434 13.594 -1.961 1.00 65.75 77 SER A C 1
ATOM 578 O O . SER A 1 77 ? 6.453 14.229 -2.251 1.00 65.75 77 SER A O 1
ATOM 580 N N . GLY A 1 78 ? 4.232 13.924 -2.445 1.00 69.81 78 GLY A N 1
ATOM 581 C CA . GLY A 1 78 ? 4.037 14.993 -3.425 1.00 69.81 78 GLY A CA 1
ATOM 582 C C . GLY A 1 78 ? 4.786 14.697 -4.727 1.00 69.81 78 GLY A C 1
ATOM 583 O O . GLY A 1 78 ? 4.447 13.762 -5.443 1.00 69.81 78 GLY A O 1
ATOM 584 N N . SER A 1 79 ? 5.810 15.494 -5.038 1.00 67.31 79 SER A N 1
ATOM 585 C CA . SER A 1 79 ? 6.682 15.298 -6.207 1.00 67.31 79 SER A CA 1
ATOM 586 C C . SER A 1 79 ? 8.024 14.629 -5.880 1.00 67.31 79 SER A C 1
ATOM 588 O O . SER A 1 79 ? 8.864 14.495 -6.769 1.00 67.31 79 SER A O 1
ATOM 590 N N . ARG A 1 80 ? 8.270 14.260 -4.616 1.00 72.69 80 ARG A N 1
ATOM 591 C CA . ARG A 1 80 ? 9.535 13.669 -4.161 1.00 72.69 80 ARG A CA 1
ATOM 592 C C . ARG A 1 80 ? 9.396 12.155 -4.028 1.00 72.69 80 ARG A C 1
ATOM 594 O O . ARG A 1 80 ? 8.479 11.684 -3.365 1.00 72.69 80 ARG A O 1
ATOM 601 N N . VAL A 1 81 ? 10.345 11.418 -4.599 1.00 76.06 81 VAL A N 1
ATOM 602 C CA . VAL A 1 81 ? 10.539 9.984 -4.340 1.00 76.06 81 VAL A CA 1
ATOM 603 C C . VAL A 1 81 ? 11.534 9.852 -3.186 1.00 76.06 81 VAL A C 1
ATOM 605 O O . VAL A 1 81 ? 12.642 10.381 -3.274 1.00 76.06 81 VAL A O 1
ATOM 608 N N . GLY A 1 82 ? 11.121 9.219 -2.095 1.00 74.69 82 GLY A N 1
ATOM 609 C CA . GLY A 1 82 ? 11.945 8.907 -0.932 1.00 74.69 82 GLY A CA 1
ATOM 610 C C . GLY A 1 82 ? 12.522 7.494 -0.983 1.00 74.69 82 GLY A C 1
ATOM 611 O O . GLY A 1 82 ? 12.198 6.697 -1.865 1.00 74.69 82 GLY A O 1
ATOM 612 N N . THR A 1 83 ? 13.398 7.186 -0.029 1.00 84.06 83 THR A N 1
ATOM 613 C CA . THR A 1 83 ? 13.986 5.846 0.115 1.00 84.06 83 THR A CA 1
ATOM 614 C C . THR A 1 83 ? 13.241 5.015 1.156 1.00 84.06 83 THR A C 1
ATOM 616 O O . THR A 1 83 ? 12.529 5.542 2.013 1.00 84.06 83 THR A O 1
ATOM 619 N N . MET A 1 84 ? 13.444 3.697 1.115 1.00 83.62 84 MET A N 1
ATOM 620 C CA . MET A 1 84 ? 12.905 2.800 2.136 1.00 83.62 84 MET A CA 1
ATOM 621 C C . MET A 1 84 ? 13.417 3.163 3.539 1.00 83.62 84 MET A C 1
ATOM 623 O O . MET A 1 84 ? 12.649 3.142 4.495 1.00 83.62 84 MET A O 1
ATOM 627 N N . ASP A 1 85 ? 14.680 3.574 3.669 1.00 85.81 85 ASP A N 1
ATOM 628 C CA . ASP A 1 85 ? 15.249 3.992 4.955 1.00 85.81 85 ASP A CA 1
ATOM 629 C C . ASP A 1 85 ? 14.592 5.269 5.494 1.00 85.81 85 ASP A C 1
ATOM 631 O O . ASP A 1 85 ? 14.256 5.340 6.677 1.00 85.81 85 ASP A O 1
ATOM 635 N N . GLU A 1 86 ? 14.343 6.259 4.631 1.00 81.06 86 GLU A N 1
ATOM 636 C CA . GLU A 1 86 ? 13.617 7.483 4.998 1.00 81.06 86 GLU A CA 1
ATOM 637 C C . GLU A 1 86 ? 12.187 7.178 5.465 1.00 81.06 86 GLU A C 1
ATOM 639 O O . GLU A 1 86 ? 11.706 7.754 6.448 1.00 81.06 86 GLU A O 1
ATOM 644 N N . LEU A 1 87 ? 11.509 6.249 4.785 1.00 78.94 87 LEU A N 1
ATOM 645 C CA . LEU A 1 87 ? 10.182 5.787 5.173 1.00 78.94 87 LEU A CA 1
ATOM 646 C C . LEU A 1 87 ? 10.215 5.096 6.543 1.00 78.94 87 LEU A C 1
ATOM 648 O O . LEU A 1 87 ? 9.417 5.433 7.415 1.00 78.94 87 LEU A O 1
ATOM 652 N N . LEU A 1 88 ? 11.157 4.176 6.768 1.00 84.56 88 LEU A N 1
ATOM 653 C CA . LEU A 1 88 ? 11.297 3.462 8.041 1.00 84.56 88 LEU A CA 1
ATOM 654 C C . LEU A 1 88 ? 11.620 4.404 9.207 1.00 84.56 88 LEU A C 1
ATOM 656 O O . LEU A 1 88 ? 11.067 4.234 10.295 1.00 84.56 88 LEU A O 1
ATOM 660 N N . LEU A 1 89 ? 12.475 5.407 8.986 1.00 86.12 89 LEU A N 1
ATOM 661 C CA . LEU A 1 89 ? 12.746 6.461 9.966 1.00 86.12 89 LEU A CA 1
ATOM 662 C C . LEU A 1 89 ? 11.463 7.225 10.311 1.00 86.12 89 LEU A C 1
ATOM 664 O O . LEU A 1 89 ? 11.099 7.308 11.482 1.00 86.12 89 LEU A O 1
ATOM 668 N N . THR A 1 90 ? 10.719 7.672 9.297 1.00 78.69 90 THR A N 1
ATOM 669 C CA . THR A 1 90 ? 9.454 8.403 9.482 1.00 78.69 90 THR A CA 1
ATOM 670 C C . THR A 1 90 ? 8.408 7.571 10.233 1.00 78.69 90 THR A C 1
ATOM 672 O O . THR A 1 90 ? 7.681 8.090 11.081 1.00 78.69 90 THR A O 1
ATOM 675 N N . LEU A 1 91 ? 8.301 6.273 9.931 1.00 78.44 91 LEU A N 1
ATOM 676 C CA . LEU A 1 91 ? 7.357 5.375 10.600 1.00 78.44 91 LEU A CA 1
ATOM 677 C C . LEU A 1 91 ? 7.712 5.184 12.083 1.00 78.44 91 LEU A C 1
ATOM 679 O O . LEU A 1 91 ? 6.822 5.202 12.935 1.00 78.44 91 LEU A O 1
ATOM 683 N N . ARG A 1 92 ? 9.005 5.058 12.402 1.00 85.94 92 ARG A N 1
ATOM 684 C CA . ARG A 1 92 ? 9.487 4.941 13.787 1.00 85.94 92 ARG A CA 1
ATOM 685 C C . ARG A 1 92 ? 9.322 6.238 14.574 1.00 85.94 92 ARG A C 1
ATOM 687 O O . ARG A 1 92 ? 8.872 6.190 15.714 1.00 85.94 92 ARG A O 1
ATOM 694 N N . GLU A 1 93 ? 9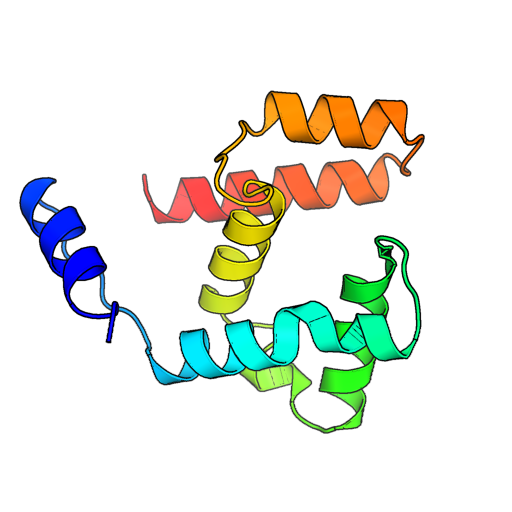.613 7.390 13.970 1.00 86.25 93 GLU A N 1
ATOM 695 C CA . GLU A 1 93 ? 9.396 8.710 14.588 1.00 86.25 93 GLU A CA 1
ATOM 696 C C . GLU A 1 93 ? 7.923 8.956 14.930 1.00 86.25 93 GLU A C 1
ATOM 698 O O . GLU A 1 93 ? 7.606 9.542 15.963 1.00 86.25 93 GLU A O 1
ATOM 703 N N . LYS A 1 94 ? 7.008 8.455 14.093 1.00 78.94 94 LYS A N 1
ATOM 704 C CA . LYS A 1 94 ? 5.559 8.507 14.332 1.00 78.94 94 LYS A CA 1
ATOM 705 C C . LYS A 1 94 ? 5.044 7.419 15.282 1.00 78.94 94 LYS A C 1
ATOM 707 O O . LYS A 1 94 ? 3.834 7.326 15.475 1.00 78.94 94 LYS A O 1
ATOM 712 N N . LEU A 1 95 ? 5.937 6.630 15.886 1.00 83.62 95 LEU A N 1
ATOM 713 C CA . LEU A 1 95 ? 5.627 5.591 16.872 1.00 83.62 95 LEU A CA 1
ATOM 714 C C . LEU A 1 95 ? 4.670 4.508 16.343 1.00 83.62 95 LEU A C 1
ATOM 716 O O . LEU A 1 95 ? 3.812 4.010 17.075 1.00 83.62 95 LEU A O 1
ATOM 720 N N . PHE A 1 96 ? 4.807 4.134 15.066 1.00 73.25 96 PHE A N 1
ATOM 721 C CA . PHE A 1 96 ? 4.066 2.999 14.519 1.00 73.25 96 PHE A CA 1
ATOM 722 C C . PHE A 1 96 ? 4.514 1.671 15.127 1.00 73.25 96 PHE A C 1
ATOM 724 O O . PHE A 1 96 ? 5.682 1.471 15.446 1.00 73.25 96 PHE A O 1
ATOM 731 N N . ASP A 1 97 ? 3.562 0.745 15.255 1.00 75.88 97 ASP A N 1
ATOM 732 C CA . ASP A 1 97 ? 3.815 -0.604 15.758 1.00 75.88 97 ASP A CA 1
ATOM 733 C C . ASP A 1 97 ? 4.816 -1.347 14.852 1.00 75.88 97 ASP A C 1
ATOM 735 O O . ASP A 1 97 ? 4.702 -1.321 13.622 1.00 75.88 97 ASP A O 1
ATOM 739 N N . GLU A 1 98 ? 5.773 -2.056 15.453 1.00 81.69 98 GLU A N 1
ATOM 740 C CA . GLU A 1 98 ? 6.791 -2.832 14.731 1.00 81.69 98 GLU A CA 1
ATOM 741 C C . GLU A 1 98 ? 6.185 -3.882 13.783 1.00 81.69 98 GLU A C 1
ATOM 743 O O . GLU A 1 98 ? 6.757 -4.179 12.736 1.00 81.69 98 GLU A O 1
ATOM 748 N N . LYS A 1 99 ? 4.983 -4.402 14.067 1.00 69.75 99 LYS A N 1
ATOM 749 C CA . LYS A 1 99 ? 4.249 -5.276 13.136 1.00 69.75 99 LYS A CA 1
ATOM 750 C C . LYS A 1 99 ? 3.851 -4.550 11.856 1.00 69.75 99 LYS A C 1
ATOM 752 O O . LYS A 1 99 ? 3.856 -5.165 10.794 1.00 69.75 99 LYS A O 1
ATOM 757 N N . ILE A 1 100 ? 3.481 -3.271 11.944 1.00 68.94 100 ILE A N 1
ATOM 758 C CA . ILE A 1 100 ? 3.159 -2.448 10.773 1.00 68.94 100 ILE A CA 1
ATOM 759 C C . ILE A 1 100 ? 4.442 -2.191 9.991 1.00 68.94 100 ILE A C 1
ATOM 761 O O . ILE A 1 100 ? 4.474 -2.467 8.798 1.00 68.94 100 ILE A O 1
ATOM 765 N N . ILE A 1 101 ? 5.514 -1.765 10.661 1.00 73.69 101 ILE A N 1
ATOM 766 C CA . ILE A 1 101 ? 6.825 -1.526 10.036 1.00 73.69 101 ILE A CA 1
ATOM 767 C C . ILE A 1 101 ? 7.317 -2.781 9.298 1.00 73.69 101 ILE A C 1
ATOM 769 O O . ILE A 1 101 ? 7.758 -2.700 8.150 1.00 73.69 101 ILE A O 1
ATOM 773 N N . LYS A 1 102 ? 7.158 -3.963 9.904 1.00 75.56 102 LYS A N 1
ATOM 774 C CA . LYS A 1 102 ? 7.503 -5.244 9.279 1.00 75.56 102 LYS A CA 1
ATOM 775 C C . LYS A 1 102 ? 6.750 -5.484 7.967 1.00 75.56 102 LYS A C 1
ATOM 777 O O . LYS A 1 102 ? 7.367 -5.948 7.015 1.00 75.56 102 LYS A O 1
ATOM 782 N N . ARG A 1 103 ? 5.466 -5.113 7.877 1.00 73.81 103 ARG A N 1
ATOM 783 C CA . ARG A 1 103 ? 4.681 -5.245 6.634 1.00 73.81 103 ARG A CA 1
ATOM 784 C C . ARG A 1 103 ? 5.249 -4.401 5.495 1.00 73.81 103 ARG A C 1
ATOM 786 O O . ARG A 1 103 ? 5.279 -4.871 4.365 1.00 73.81 103 ARG A O 1
ATOM 793 N N . PHE A 1 104 ? 5.731 -3.190 5.781 1.00 74.06 104 PHE A N 1
ATOM 794 C CA . PHE A 1 104 ? 6.395 -2.357 4.771 1.00 74.06 104 PHE A CA 1
ATOM 795 C C . PHE A 1 104 ? 7.683 -3.018 4.266 1.00 74.06 104 PHE A C 1
ATOM 797 O O . PHE A 1 104 ? 7.927 -3.048 3.061 1.00 74.06 104 PHE A O 1
ATOM 804 N N . ILE A 1 105 ? 8.490 -3.577 5.175 1.00 80.38 105 ILE A N 1
ATOM 805 C CA . ILE A 1 105 ? 9.729 -4.293 4.829 1.00 80.38 105 ILE A CA 1
ATOM 806 C C . ILE A 1 105 ? 9.425 -5.530 3.978 1.00 80.38 105 ILE A C 1
ATOM 808 O O . ILE A 1 105 ? 10.071 -5.743 2.955 1.00 80.38 105 ILE A O 1
ATOM 812 N N . GLU A 1 106 ? 8.437 -6.331 4.381 1.00 78.69 106 GLU A N 1
ATOM 813 C CA . GLU A 1 106 ? 8.007 -7.530 3.655 1.00 78.69 106 GLU A CA 1
ATOM 814 C C . GLU A 1 106 ? 7.525 -7.184 2.243 1.00 78.69 106 GLU A C 1
ATOM 816 O O . GLU A 1 106 ? 7.990 -7.797 1.285 1.00 78.69 106 GLU A O 1
ATOM 821 N N . LEU A 1 107 ? 6.690 -6.149 2.103 1.00 70.75 107 LEU A N 1
ATOM 822 C CA . LEU A 1 107 ? 6.220 -5.661 0.807 1.00 70.75 107 LEU A CA 1
ATOM 823 C C . LEU A 1 107 ? 7.379 -5.182 -0.081 1.00 70.75 107 LEU A C 1
ATOM 825 O O . LEU A 1 107 ? 7.453 -5.552 -1.247 1.00 70.75 107 LEU A O 1
ATOM 829 N N . ASN A 1 108 ? 8.317 -4.402 0.464 1.00 77.75 108 ASN A N 1
ATOM 830 C CA . ASN A 1 108 ? 9.503 -3.950 -0.270 1.00 77.75 108 ASN A CA 1
ATOM 831 C C . ASN A 1 108 ? 10.366 -5.128 -0.751 1.00 77.75 108 ASN A C 1
ATOM 833 O O . ASN A 1 108 ? 10.858 -5.121 -1.876 1.00 77.75 108 ASN A O 1
ATOM 837 N N . ASN A 1 109 ? 10.560 -6.146 0.088 1.00 79.56 109 ASN A N 1
ATOM 838 C CA . ASN A 1 109 ? 11.330 -7.334 -0.283 1.00 79.56 109 ASN A CA 1
ATOM 839 C C . ASN A 1 109 ? 10.615 -8.165 -1.356 1.00 79.56 109 ASN A C 1
ATOM 841 O O . ASN A 1 109 ? 11.271 -8.658 -2.270 1.00 79.56 109 ASN A O 1
ATOM 845 N N . GLU A 1 110 ? 9.291 -8.294 -1.254 1.00 72.31 110 GLU A N 1
ATOM 846 C CA . GLU A 1 110 ? 8.456 -8.960 -2.254 1.00 72.31 110 GLU A CA 1
ATOM 847 C C . GLU A 1 110 ? 8.529 -8.246 -3.611 1.00 72.31 110 GLU A C 1
ATOM 849 O O . GLU A 1 110 ? 8.730 -8.895 -4.630 1.00 72.31 110 GLU A O 1
ATOM 854 N N . ILE A 1 111 ? 8.440 -6.915 -3.644 1.00 68.31 111 ILE A N 1
ATOM 855 C CA . ILE A 1 111 ? 8.556 -6.165 -4.901 1.00 68.31 111 ILE A CA 1
ATOM 856 C C . ILE A 1 111 ? 9.976 -6.248 -5.473 1.00 68.31 111 ILE A C 1
ATOM 858 O O . ILE A 1 111 ? 10.139 -6.469 -6.671 1.00 68.31 111 ILE A O 1
ATOM 862 N N . ASN A 1 112 ? 11.016 -6.133 -4.642 1.00 72.62 112 ASN A N 1
ATOM 863 C CA . ASN A 1 112 ? 12.398 -6.237 -5.119 1.00 72.62 112 ASN A CA 1
ATOM 864 C C . ASN A 1 112 ? 12.711 -7.618 -5.716 1.00 72.62 112 ASN A C 1
ATOM 866 O O . ASN A 1 112 ? 13.430 -7.693 -6.708 1.00 72.62 112 ASN A O 1
ATOM 870 N N . SER A 1 113 ? 12.139 -8.701 -5.180 1.00 71.12 113 SER A N 1
ATOM 871 C CA . SER A 1 113 ? 12.329 -10.047 -5.738 1.00 71.12 113 SER A CA 1
ATOM 872 C C . SER A 1 113 ? 11.585 -10.293 -7.057 1.00 71.12 113 SER A C 1
ATOM 874 O O . SER A 1 113 ? 11.887 -11.266 -7.740 1.00 71.12 113 SER A O 1
ATOM 876 N N . MET A 1 114 ? 10.639 -9.428 -7.441 1.00 65.12 114 MET A N 1
ATOM 877 C CA . MET A 1 114 ? 9.963 -9.482 -8.747 1.00 65.12 114 MET A CA 1
ATOM 878 C C . MET A 1 114 ? 10.737 -8.751 -9.856 1.00 65.12 114 MET A C 1
ATOM 880 O O . MET A 1 114 ? 10.457 -8.966 -11.036 1.00 65.12 114 MET A O 1
ATOM 884 N N . ILE A 1 115 ? 11.656 -7.849 -9.492 1.00 54.31 115 ILE A N 1
ATOM 885 C CA . ILE A 1 115 ? 12.367 -6.954 -10.425 1.00 54.31 115 ILE A CA 1
ATOM 886 C C . ILE A 1 115 ? 13.843 -7.376 -10.603 1.00 54.31 115 ILE A C 1
ATOM 888 O O . ILE A 1 115 ? 14.483 -6.958 -11.571 1.00 54.31 115 ILE A O 1
ATOM 892 N N . CYS A 1 116 ? 14.377 -8.204 -9.697 1.00 42.69 116 CYS A N 1
ATOM 893 C CA . CYS A 1 116 ? 15.712 -8.813 -9.759 1.00 42.69 116 CYS A CA 1
ATOM 894 C C . CYS A 1 116 ? 15.660 -10.254 -10.276 1.00 42.69 116 CYS A C 1
ATOM 896 O O . CYS A 1 116 ? 16.569 -10.609 -11.059 1.00 42.69 116 CYS A O 1
#

Secondary structure (DSSP, 8-state):
--THHHHHHHHHTT------HHHHHHHHHHTTGGGGT-SSTTHHHHHHHHHHHTT-HHHHTT-HHHHHHHHHHHHEETTEEPPHHHHHHHHHHTT--HHHHHHHHHHHHHHHHHH-